Protein AF-A0A1X1KX03-F1 (afdb_monomer_lite)

Radius of gyration: 16.33 Å; chains: 1; bounding box: 38×21×46 Å

pLDDT: mean 89.67, std 7.13, range [64.12, 96.81]

Structure (mmCIF, N/CA/C/O backbone):
data_AF-A0A1X1KX03-F1
#
_entry.id   AF-A0A1X1KX03-F1
#
loop_
_atom_site.group_PDB
_atom_site.id
_atom_site.type_symbol
_atom_site.label_atom_id
_atom_site.label_alt_id
_atom_site.label_comp_id
_atom_site.label_asym_id
_atom_site.label_entity_id
_atom_site.label_seq_id
_atom_site.pdbx_PDB_ins_code
_atom_site.Cartn_x
_atom_site.Cartn_y
_atom_site.Cartn_z
_atom_site.occupancy
_atom_site.B_iso_or_equiv
_atom_site.auth_seq_id
_atom_site.auth_comp_id
_atom_site.auth_asym_id
_atom_site.auth_atom_id
_atom_site.pdbx_PDB_model_num
ATOM 1 N N . MET A 1 1 ? -11.936 -2.972 11.339 1.00 91.88 1 MET A N 1
ATOM 2 C CA . MET A 1 1 ? -10.855 -2.446 10.451 1.00 91.88 1 MET A CA 1
ATOM 3 C C . MET A 1 1 ? -10.207 -3.511 9.578 1.00 91.88 1 MET A C 1
ATOM 5 O O . MET A 1 1 ? -9.895 -3.241 8.422 1.00 91.88 1 MET A O 1
ATOM 9 N N . LYS A 1 2 ? -10.011 -4.718 10.117 1.00 93.94 2 LYS A N 1
ATOM 10 C CA . LYS A 1 2 ? -9.374 -5.868 9.465 1.00 93.94 2 LYS A CA 1
ATOM 11 C C . LYS A 1 2 ? -9.772 -6.079 8.004 1.00 93.94 2 LYS A C 1
ATOM 13 O O . LYS A 1 2 ? -8.913 -6.230 7.145 1.00 93.94 2 LYS A O 1
ATOM 18 N N . LYS A 1 3 ? -11.074 -6.068 7.705 1.00 93.44 3 LYS A N 1
ATOM 19 C CA . LYS A 1 3 ? -11.590 -6.300 6.346 1.00 93.44 3 LYS A CA 1
ATOM 20 C C . LYS A 1 3 ? -11.171 -5.211 5.356 1.00 93.44 3 LYS A C 1
ATOM 22 O O . LYS A 1 3 ? -10.764 -5.533 4.246 1.00 93.44 3 LYS A O 1
ATOM 27 N N . LEU A 1 4 ? -11.217 -3.950 5.783 1.00 92.38 4 LEU A N 1
ATOM 28 C CA . LEU A 1 4 ? -10.831 -2.801 4.969 1.00 92.38 4 LEU A CA 1
ATOM 29 C C . LEU A 1 4 ? -9.334 -2.847 4.626 1.00 92.38 4 LEU A C 1
ATOM 31 O O . LEU A 1 4 ? -8.960 -2.719 3.463 1.00 92.38 4 LEU A O 1
ATOM 35 N N . PHE A 1 5 ? -8.497 -3.131 5.627 1.00 91.94 5 PHE A N 1
ATOM 36 C CA . PHE A 1 5 ? -7.059 -3.339 5.451 1.00 91.94 5 PHE A CA 1
ATOM 37 C C . PHE A 1 5 ? -6.751 -4.530 4.536 1.00 91.94 5 PHE A C 1
ATOM 39 O O . PHE A 1 5 ? -5.926 -4.401 3.638 1.00 91.94 5 PHE A O 1
ATOM 46 N N . ARG A 1 6 ? -7.441 -5.667 4.705 1.00 93.12 6 ARG A N 1
ATOM 47 C CA . ARG A 1 6 ? -7.265 -6.847 3.841 1.00 93.12 6 ARG A CA 1
ATOM 48 C C . ARG A 1 6 ? -7.616 -6.559 2.388 1.00 93.12 6 ARG A C 1
ATOM 50 O O . ARG A 1 6 ? -6.823 -6.894 1.524 1.00 93.12 6 ARG A O 1
ATOM 57 N N . ILE A 1 7 ? -8.766 -5.939 2.114 1.00 92.38 7 ILE A N 1
ATOM 58 C CA . ILE A 1 7 ? -9.184 -5.612 0.739 1.00 92.38 7 ILE A CA 1
ATOM 59 C C . ILE A 1 7 ? -8.171 -4.676 0.086 1.00 92.38 7 ILE A C 1
ATOM 61 O O . ILE A 1 7 ? -7.769 -4.897 -1.052 1.00 92.38 7 ILE A O 1
ATOM 65 N N . HIS A 1 8 ? -7.732 -3.661 0.825 1.00 92.12 8 HIS A N 1
ATOM 66 C CA . HIS A 1 8 ? -6.743 -2.718 0.337 1.00 92.12 8 HIS A CA 1
ATOM 67 C C . HIS A 1 8 ? -5.397 -3.395 0.046 1.00 92.12 8 HIS A C 1
ATOM 69 O O . HIS A 1 8 ? -4.851 -3.236 -1.039 1.00 92.12 8 HIS A O 1
ATOM 75 N N . PHE A 1 9 ? -4.903 -4.221 0.967 1.00 94.00 9 PHE A N 1
ATOM 76 C CA . PHE A 1 9 ? -3.668 -4.974 0.768 1.00 94.00 9 PHE A CA 1
ATOM 77 C C . PHE A 1 9 ? -3.768 -5.977 -0.387 1.00 94.00 9 PHE A C 1
ATOM 79 O O . PHE A 1 9 ? -2.845 -6.083 -1.186 1.00 94.00 9 PHE A O 1
ATOM 86 N N . THR A 1 10 ? -4.898 -6.676 -0.526 1.00 94.69 10 THR A N 1
ATOM 87 C CA . THR A 1 10 ? -5.145 -7.552 -1.676 1.00 94.69 10 THR A CA 1
ATOM 88 C C . THR A 1 10 ? -5.124 -6.763 -2.980 1.00 94.69 10 THR A C 1
ATOM 90 O O . THR A 1 10 ? -4.543 -7.239 -3.947 1.00 94.69 10 THR A O 1
ATOM 93 N N . ALA A 1 11 ? -5.696 -5.557 -3.014 1.00 93.81 11 ALA A N 1
ATOM 94 C CA . ALA A 1 11 ? -5.611 -4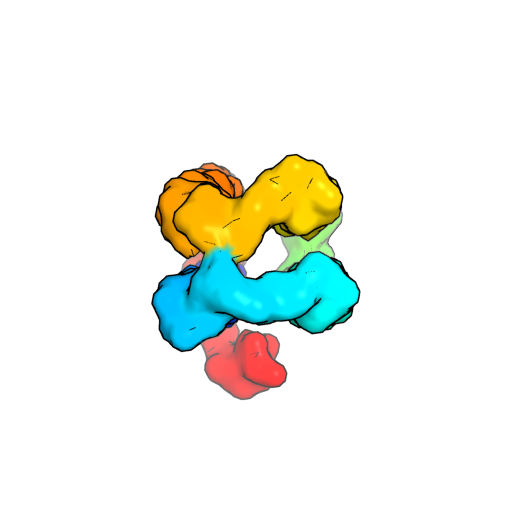.701 -4.191 1.00 93.81 11 ALA A CA 1
ATOM 95 C C . ALA A 1 11 ? -4.156 -4.318 -4.507 1.00 93.81 11 ALA A C 1
ATOM 97 O O . ALA A 1 11 ? -3.746 -4.510 -5.645 1.00 93.81 11 ALA A O 1
ATOM 98 N N . ILE A 1 12 ? -3.358 -3.891 -3.518 1.00 93.06 12 ILE A N 1
ATOM 99 C CA . ILE A 1 12 ? -1.917 -3.622 -3.707 1.00 93.06 12 ILE A CA 1
ATOM 100 C C . ILE A 1 12 ? -1.214 -4.855 -4.288 1.00 93.06 12 ILE A C 1
ATOM 102 O O . ILE A 1 12 ? -0.571 -4.757 -5.325 1.00 93.06 12 ILE A O 1
ATOM 106 N N . ALA A 1 13 ? -1.392 -6.028 -3.676 1.00 93.62 13 ALA A N 1
ATOM 107 C CA . ALA A 1 13 ? -0.743 -7.262 -4.112 1.00 93.62 13 ALA A CA 1
ATOM 108 C C . ALA A 1 13 ? -1.147 -7.682 -5.537 1.00 93.62 13 ALA A C 1
ATOM 110 O O . ALA A 1 13 ? -0.319 -8.178 -6.298 1.00 93.62 13 ALA A O 1
ATOM 111 N N . VAL A 1 14 ? -2.412 -7.475 -5.919 1.00 94.31 14 VAL A N 1
ATOM 112 C CA . VAL A 1 14 ? -2.884 -7.728 -7.287 1.00 94.31 14 VAL A CA 1
ATOM 113 C C . VAL A 1 14 ? -2.243 -6.750 -8.270 1.00 94.31 14 VAL A C 1
ATOM 115 O O . VAL A 1 14 ? -1.815 -7.176 -9.340 1.00 94.31 14 VAL A O 1
ATOM 118 N N . ILE A 1 15 ? -2.145 -5.464 -7.924 1.00 91.25 15 ILE A N 1
ATOM 119 C CA . ILE A 1 15 ? -1.505 -4.462 -8.784 1.00 91.25 15 ILE A CA 1
ATOM 120 C C . ILE A 1 15 ? -0.005 -4.776 -8.935 1.00 91.25 15 ILE A C 1
ATOM 122 O O . ILE A 1 15 ? 0.488 -4.798 -10.062 1.00 91.25 15 ILE A O 1
ATOM 126 N N . ASP A 1 16 ? 0.699 -5.106 -7.849 1.00 91.38 16 ASP A N 1
ATOM 127 C CA . ASP A 1 16 ? 2.110 -5.521 -7.879 1.00 91.38 16 ASP A CA 1
ATOM 128 C C . ASP A 1 16 ? 2.313 -6.750 -8.785 1.00 91.38 16 ASP A C 1
ATOM 130 O O . ASP A 1 16 ? 3.238 -6.795 -9.597 1.00 91.38 16 ASP A O 1
ATOM 134 N N . LEU A 1 17 ? 1.417 -7.741 -8.700 1.00 92.12 17 LEU A N 1
ATOM 135 C CA . LEU A 1 17 ? 1.462 -8.940 -9.540 1.00 92.12 17 LEU A CA 1
ATOM 136 C C . LEU A 1 17 ? 1.212 -8.626 -11.022 1.00 92.12 17 LEU A C 1
ATOM 138 O O . LEU A 1 17 ? 1.883 -9.187 -11.892 1.00 92.12 17 LEU A O 1
ATOM 142 N N . LEU A 1 18 ? 0.262 -7.738 -11.326 1.00 90.38 18 LEU A N 1
ATOM 143 C CA . LEU A 1 18 ? -0.001 -7.282 -12.694 1.00 90.38 18 LEU A CA 1
ATOM 144 C C . LEU A 1 18 ? 1.216 -6.557 -13.272 1.00 90.38 18 LEU A C 1
ATOM 146 O O . LEU A 1 18 ? 1.590 -6.799 -14.421 1.00 90.38 18 LEU A O 1
ATOM 150 N N . LEU A 1 19 ? 1.859 -5.716 -12.466 1.00 87.12 19 LEU A N 1
ATOM 151 C CA . LEU A 1 19 ? 3.061 -4.989 -12.846 1.00 87.12 19 LEU A CA 1
ATOM 152 C C . LEU A 1 19 ? 4.247 -5.942 -13.076 1.00 87.12 19 LEU A C 1
ATOM 154 O O . LEU A 1 19 ? 4.943 -5.842 -14.088 1.00 87.12 19 LEU A O 1
ATOM 158 N N . PHE A 1 20 ? 4.413 -6.944 -12.209 1.00 87.75 20 PHE A N 1
ATOM 159 C CA . PHE A 1 20 ? 5.382 -8.024 -12.399 1.00 87.75 20 PHE A CA 1
ATOM 160 C C . PHE A 1 20 ? 5.147 -8.789 -13.708 1.00 87.75 20 PHE A C 1
ATOM 162 O O . PHE A 1 20 ? 6.082 -8.992 -14.487 1.00 87.75 20 PHE A O 1
ATOM 169 N N . ALA A 1 21 ? 3.902 -9.182 -13.989 1.00 88.31 21 ALA A N 1
ATOM 170 C CA . ALA A 1 21 ? 3.548 -9.879 -15.223 1.00 88.31 21 ALA A CA 1
ATOM 171 C C . ALA A 1 21 ? 3.812 -9.015 -16.469 1.00 88.31 21 ALA A C 1
ATOM 173 O O . ALA A 1 21 ? 4.304 -9.528 -17.479 1.00 88.31 21 ALA A O 1
ATOM 174 N N . PHE A 1 22 ? 3.532 -7.712 -16.387 1.00 84.31 22 PHE A N 1
ATOM 175 C CA . PHE A 1 22 ? 3.779 -6.753 -17.461 1.00 84.31 22 PHE A CA 1
ATOM 176 C C . PHE A 1 22 ? 5.269 -6.664 -17.817 1.00 84.31 22 PHE A C 1
ATOM 178 O O . PHE A 1 22 ? 5.629 -6.875 -18.979 1.00 84.31 22 PHE A O 1
ATOM 185 N N . PHE A 1 23 ? 6.144 -6.442 -16.829 1.00 80.12 23 PHE A N 1
ATOM 186 C CA . PHE A 1 23 ? 7.590 -6.344 -17.070 1.00 80.12 23 PHE A CA 1
ATOM 187 C C . PHE A 1 23 ? 8.214 -7.666 -17.519 1.00 80.12 23 PHE A C 1
ATOM 189 O O . PHE A 1 23 ? 9.136 -7.661 -18.331 1.00 80.12 23 PHE A O 1
ATOM 196 N N . ASN A 1 24 ? 7.693 -8.800 -17.047 1.00 81.81 24 ASN A N 1
ATOM 197 C CA . ASN A 1 24 ? 8.175 -10.117 -17.458 1.00 81.81 24 ASN A CA 1
ATOM 198 C C . ASN A 1 24 ? 7.827 -10.425 -18.930 1.00 81.81 24 ASN A C 1
ATOM 200 O O . ASN A 1 24 ? 8.650 -10.939 -19.681 1.00 81.81 24 ASN A O 1
ATOM 204 N N . LYS A 1 25 ? 6.614 -10.081 -19.382 1.00 81.81 25 LYS A N 1
ATOM 205 C CA . LYS A 1 25 ? 6.164 -10.371 -20.756 1.00 81.81 25 LYS A CA 1
ATOM 206 C C . LYS A 1 25 ? 6.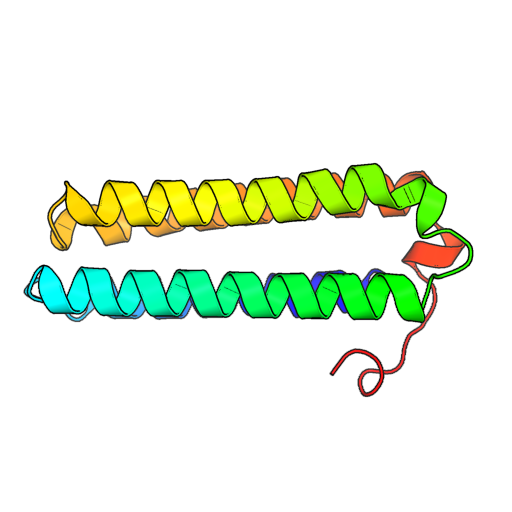660 -9.379 -21.804 1.00 81.81 25 LYS A C 1
ATOM 208 O O . LYS A 1 25 ? 6.612 -9.705 -22.988 1.00 81.81 25 LYS A O 1
ATOM 213 N N . ARG A 1 26 ? 7.101 -8.183 -21.407 1.00 73.00 26 ARG A N 1
ATOM 214 C CA . ARG A 1 26 ? 7.567 -7.139 -22.333 1.00 73.00 26 ARG A CA 1
ATOM 215 C C . ARG A 1 26 ? 8.926 -6.558 -21.916 1.00 73.00 26 ARG A C 1
ATOM 217 O O . ARG A 1 26 ? 9.013 -5.367 -21.602 1.00 73.00 26 ARG A O 1
ATOM 224 N N . PRO A 1 27 ? 10.004 -7.363 -21.953 1.00 66.88 27 PRO A N 1
ATOM 225 C CA . PRO A 1 27 ? 11.340 -6.911 -21.573 1.00 66.88 27 PRO A CA 1
ATOM 226 C C . PRO A 1 27 ? 11.921 -5.852 -22.523 1.00 66.88 27 PRO A C 1
ATOM 228 O O . PRO A 1 27 ? 12.900 -5.217 -22.165 1.00 66.88 27 PRO A O 1
ATOM 231 N N . GLU A 1 28 ? 11.338 -5.616 -23.700 1.00 72.00 28 GLU A N 1
ATOM 232 C CA . GLU A 1 28 ? 11.807 -4.614 -24.678 1.00 72.00 28 GLU A CA 1
ATOM 233 C C . GLU A 1 28 ? 10.925 -3.352 -24.725 1.00 72.00 28 GLU A C 1
ATOM 235 O O . GLU A 1 28 ? 10.941 -2.598 -25.695 1.00 72.00 28 GLU A O 1
ATOM 240 N N . THR A 1 29 ? 10.118 -3.108 -23.686 1.00 77.00 29 THR A N 1
ATOM 241 C CA . THR A 1 29 ? 9.291 -1.891 -23.607 1.00 77.00 29 THR A CA 1
ATOM 242 C C . THR A 1 29 ? 10.180 -0.642 -23.604 1.00 77.00 29 THR A C 1
ATOM 244 O O . THR A 1 29 ? 11.161 -0.590 -22.861 1.00 77.00 29 THR A O 1
ATOM 247 N N . SER A 1 30 ? 9.841 0.375 -24.406 1.00 83.25 30 SER A N 1
ATOM 248 C CA . SER A 1 30 ? 10.601 1.630 -24.427 1.00 83.25 30 SER A CA 1
ATOM 249 C C . SER A 1 30 ? 10.522 2.359 -23.082 1.00 83.25 30 SER A C 1
ATOM 251 O O . SER A 1 30 ? 9.534 2.248 -22.353 1.00 83.25 30 SER A O 1
ATOM 253 N N . LEU A 1 31 ? 11.555 3.143 -22.763 1.00 82.25 31 LEU A N 1
ATOM 254 C CA . LEU A 1 31 ? 11.640 3.904 -21.512 1.00 82.25 31 LEU A CA 1
ATOM 255 C C . LEU A 1 31 ? 10.438 4.840 -21.303 1.00 82.25 31 LEU A C 1
ATOM 257 O O . LEU A 1 31 ? 9.934 4.943 -20.190 1.00 82.25 31 LEU A O 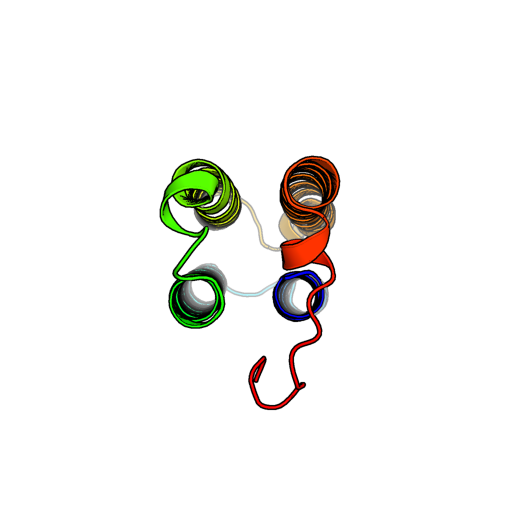1
ATOM 261 N N . GLU A 1 32 ? 9.919 5.452 -22.368 1.00 85.94 32 GLU A N 1
ATOM 262 C CA . GLU A 1 32 ? 8.722 6.301 -22.303 1.00 85.94 32 GLU A CA 1
ATOM 263 C C . GLU A 1 32 ? 7.478 5.525 -21.849 1.00 85.94 32 GLU A C 1
ATOM 265 O O . GLU A 1 32 ? 6.768 5.958 -20.942 1.00 85.94 32 GLU A O 1
ATOM 270 N N . TRP A 1 33 ? 7.235 4.346 -22.431 1.00 84.44 33 TRP A N 1
ATOM 271 C CA . TRP A 1 33 ? 6.112 3.489 -22.047 1.00 84.44 33 TRP A CA 1
ATOM 272 C C . TRP A 1 33 ? 6.274 2.929 -20.633 1.00 84.44 33 TRP A C 1
ATOM 274 O O . TRP A 1 33 ? 5.290 2.835 -19.896 1.00 84.44 33 TRP A O 1
ATOM 284 N N . LEU A 1 34 ? 7.507 2.600 -20.232 1.00 83.81 34 LEU A N 1
ATOM 285 C CA . LEU A 1 34 ? 7.825 2.199 -18.862 1.00 83.81 34 LEU A CA 1
ATOM 286 C C . LEU A 1 34 ? 7.457 3.321 -17.887 1.00 83.81 34 LEU A C 1
ATOM 288 O O . LEU A 1 34 ? 6.632 3.098 -17.003 1.00 83.81 34 LEU A O 1
ATOM 292 N N . LEU A 1 35 ? 7.980 4.534 -18.082 1.00 87.75 35 LEU A N 1
ATOM 293 C CA . LEU A 1 35 ? 7.690 5.688 -17.227 1.00 87.75 35 LEU A CA 1
ATOM 294 C C . LEU A 1 35 ? 6.200 6.028 -17.189 1.00 87.75 35 LEU A C 1
ATOM 296 O O . LEU A 1 35 ? 5.659 6.266 -16.112 1.00 87.75 35 LEU A O 1
ATOM 300 N N . LEU A 1 36 ? 5.506 5.986 -18.328 1.00 89.81 36 LEU A N 1
ATOM 301 C CA . LEU A 1 36 ? 4.063 6.213 -18.361 1.00 89.81 36 LEU A CA 1
ATOM 302 C C . LEU A 1 36 ? 3.316 5.173 -17.512 1.00 89.81 36 LEU A C 1
ATOM 304 O O . LEU A 1 36 ? 2.484 5.533 -16.681 1.00 89.81 36 LEU A O 1
ATOM 308 N N . SER A 1 37 ? 3.640 3.888 -17.678 1.00 86.06 37 SER A N 1
ATOM 309 C CA . SER A 1 37 ? 3.012 2.808 -16.906 1.00 86.06 37 SER A CA 1
ATOM 310 C C . SER A 1 37 ? 3.323 2.898 -15.407 1.00 86.06 37 SER A C 1
ATOM 312 O O . SER A 1 37 ? 2.419 2.747 -14.586 1.00 86.06 37 SER A O 1
ATOM 314 N N . GLY A 1 38 ? 4.565 3.229 -15.040 1.00 87.81 38 GLY A N 1
ATOM 315 C CA . GLY A 1 38 ? 4.977 3.441 -13.654 1.00 87.81 38 GLY A CA 1
ATOM 316 C C . GLY A 1 38 ? 4.286 4.643 -13.012 1.00 87.81 38 GLY A C 1
ATOM 317 O O . GLY A 1 38 ? 3.881 4.576 -11.854 1.00 87.81 38 GLY A O 1
ATOM 318 N N . PHE A 1 39 ? 4.075 5.721 -13.768 1.00 91.50 39 PHE A N 1
ATOM 319 C CA . PHE A 1 39 ? 3.349 6.893 -13.287 1.00 91.50 39 PHE A CA 1
ATOM 320 C C . PHE A 1 39 ? 1.865 6.584 -13.047 1.00 91.50 39 PHE A C 1
ATOM 322 O O . PHE A 1 39 ? 1.319 6.936 -12.001 1.00 91.50 39 PHE A O 1
ATOM 329 N N . ILE A 1 40 ? 1.219 5.864 -13.974 1.00 91.81 40 ILE A N 1
ATOM 330 C CA . ILE A 1 40 ? -0.168 5.395 -13.811 1.00 91.81 40 ILE A CA 1
ATOM 331 C C . ILE A 1 40 ? -0.290 4.483 -12.585 1.00 91.81 40 ILE A C 1
ATOM 333 O O . ILE A 1 40 ? -1.244 4.614 -11.814 1.00 91.81 40 ILE A O 1
ATOM 337 N N . PHE A 1 41 ? 0.676 3.587 -12.379 1.00 89.81 41 PHE A N 1
ATOM 338 C CA . PHE A 1 41 ? 0.743 2.736 -11.193 1.00 89.81 41 PHE A CA 1
ATOM 339 C C . PHE A 1 41 ? 0.802 3.571 -9.906 1.00 89.81 41 PHE A C 1
ATOM 341 O O . PHE A 1 41 ? -0.036 3.385 -9.024 1.00 89.81 41 PHE A O 1
ATOM 348 N N . LEU A 1 42 ? 1.707 4.552 -9.835 1.00 91.94 42 LEU A N 1
ATOM 349 C CA . LEU A 1 42 ? 1.875 5.430 -8.672 1.00 91.94 42 LEU A CA 1
ATOM 350 C C . LEU A 1 42 ? 0.585 6.214 -8.365 1.00 91.94 42 LEU A C 1
ATOM 352 O O . LEU A 1 42 ? 0.136 6.262 -7.218 1.00 91.94 42 LEU A O 1
ATOM 356 N N . LEU A 1 43 ? -0.075 6.761 -9.392 1.00 94.44 43 LEU A N 1
ATOM 357 C CA . LEU A 1 43 ? -1.373 7.426 -9.239 1.00 94.44 43 LEU A CA 1
ATOM 358 C C . LEU A 1 43 ? -2.459 6.472 -8.732 1.00 94.44 43 LEU A C 1
ATOM 360 O O . LEU A 1 43 ? -3.234 6.830 -7.844 1.00 94.44 43 LEU A O 1
ATOM 364 N N . THR A 1 44 ? -2.508 5.256 -9.275 1.00 93.44 44 THR A N 1
ATOM 365 C CA . THR A 1 44 ? -3.491 4.240 -8.882 1.00 93.44 44 THR A CA 1
ATOM 366 C C . THR A 1 44 ? -3.315 3.852 -7.415 1.00 93.44 44 THR A C 1
ATOM 368 O O . THR A 1 44 ? -4.299 3.834 -6.674 1.00 93.44 44 THR A O 1
ATOM 371 N N . GLN A 1 45 ? -2.077 3.625 -6.966 1.00 92.00 45 GLN A N 1
ATOM 372 C CA . GLN A 1 45 ? -1.769 3.345 -5.560 1.00 92.00 45 GLN A CA 1
ATOM 373 C C . GLN A 1 45 ? -2.114 4.533 -4.653 1.00 92.00 45 GLN A C 1
ATOM 375 O O . GLN A 1 45 ? -2.759 4.362 -3.616 1.00 92.00 45 GLN A O 1
ATOM 380 N N . GLY A 1 46 ? -1.789 5.762 -5.070 1.00 94.06 46 GLY A N 1
ATOM 381 C CA . GLY A 1 46 ? -2.157 6.979 -4.341 1.00 94.06 46 GLY A CA 1
ATOM 382 C C . GLY A 1 46 ? -3.672 7.125 -4.147 1.00 94.06 46 GLY A C 1
ATOM 383 O O . GLY A 1 46 ? -4.139 7.403 -3.038 1.00 94.06 46 GLY A O 1
ATOM 384 N N . LEU A 1 47 ? -4.461 6.871 -5.196 1.00 94.62 47 LEU A N 1
ATOM 385 C CA . LEU A 1 47 ? -5.927 6.884 -5.135 1.00 94.62 47 LEU A CA 1
ATOM 386 C C . LEU A 1 47 ? -6.478 5.768 -4.241 1.00 94.62 47 LEU A C 1
ATOM 388 O O . LEU A 1 47 ? -7.403 5.998 -3.455 1.00 94.62 47 LEU A O 1
ATOM 392 N N . LEU A 1 48 ? -5.901 4.568 -4.330 1.00 93.44 48 LEU A N 1
ATOM 393 C CA . LEU A 1 48 ? -6.257 3.434 -3.483 1.00 93.44 48 LEU A CA 1
ATOM 394 C C . LEU A 1 48 ? -6.053 3.792 -2.000 1.00 93.44 48 LEU A C 1
ATOM 396 O O . LEU A 1 48 ? -6.937 3.539 -1.173 1.00 93.44 48 LEU A O 1
ATOM 400 N N . LEU A 1 49 ? -4.906 4.393 -1.656 1.00 93.06 49 LEU A N 1
ATOM 401 C CA . LEU A 1 49 ? -4.552 4.797 -0.289 1.00 93.06 49 LEU A CA 1
ATOM 402 C C . LEU A 1 49 ? -5.464 5.913 0.217 1.00 93.06 49 LEU A C 1
ATOM 404 O O . LEU A 1 49 ? -5.960 5.852 1.345 1.00 93.06 49 LEU A O 1
ATOM 408 N N . PHE A 1 50 ? -5.752 6.905 -0.626 1.00 93.12 50 PHE A N 1
ATOM 409 C CA . PHE A 1 50 ? -6.696 7.968 -0.297 1.00 93.12 50 PHE A CA 1
ATOM 410 C C . PHE A 1 50 ? -8.078 7.401 0.051 1.00 93.12 50 PHE A C 1
ATOM 412 O O . PHE A 1 50 ? -8.654 7.741 1.089 1.00 93.12 50 PHE A O 1
ATOM 419 N N . ARG A 1 51 ? -8.584 6.467 -0.763 1.00 92.81 51 ARG A N 1
ATOM 420 C CA . ARG A 1 51 ? -9.864 5.789 -0.517 1.00 92.81 51 ARG A CA 1
ATOM 421 C C . ARG A 1 51 ? -9.871 5.029 0.809 1.00 92.81 51 ARG A C 1
ATOM 423 O O . ARG A 1 51 ? -10.868 5.096 1.529 1.00 92.81 51 ARG A O 1
ATOM 430 N N . LEU A 1 52 ? -8.783 4.335 1.153 1.00 92.12 52 LEU A N 1
ATOM 431 C CA . LEU A 1 52 ? -8.638 3.667 2.450 1.00 92.12 52 LEU A CA 1
ATOM 432 C C . LEU A 1 52 ? -8.746 4.671 3.605 1.00 92.12 52 LEU A C 1
ATOM 434 O O . LEU A 1 52 ? -9.513 4.450 4.542 1.00 92.12 52 LEU A O 1
ATOM 438 N N . VAL A 1 53 ? -8.015 5.786 3.527 1.00 92.31 53 VAL A N 1
ATOM 439 C CA . VAL A 1 53 ? -8.001 6.820 4.573 1.00 92.31 53 VAL A CA 1
ATOM 440 C C . VAL A 1 53 ? -9.387 7.428 4.777 1.00 92.31 53 VAL A C 1
ATOM 442 O O . VAL A 1 53 ? -9.830 7.562 5.917 1.00 92.31 53 VAL A O 1
ATOM 445 N N . VAL A 1 54 ? -10.096 7.759 3.697 1.00 93.12 54 VAL A N 1
ATOM 446 C CA . VAL A 1 54 ? -11.460 8.307 3.773 1.00 93.12 54 VAL A CA 1
ATOM 447 C C . VAL A 1 54 ? -12.405 7.331 4.478 1.00 93.12 54 VAL A C 1
ATOM 449 O O . VAL A 1 54 ? -13.163 7.732 5.361 1.00 93.12 54 VAL A O 1
ATOM 452 N N . ARG A 1 55 ? -12.320 6.037 4.157 1.00 91.75 55 ARG A N 1
ATOM 453 C CA . ARG A 1 55 ? -13.160 5.005 4.784 1.00 91.75 55 ARG A CA 1
ATOM 454 C C . ARG A 1 55 ? -12.823 4.781 6.246 1.00 91.75 55 ARG A C 1
ATOM 456 O O . ARG A 1 55 ? -13.735 4.689 7.061 1.00 91.75 55 ARG A O 1
ATOM 463 N N . LEU A 1 56 ? -11.537 4.751 6.591 1.00 92.44 56 LEU A N 1
ATOM 464 C CA . LEU A 1 56 ? -11.104 4.664 7.984 1.00 92.44 56 LEU A CA 1
ATOM 465 C C . LEU A 1 56 ? -11.630 5.850 8.796 1.00 92.44 56 LEU A C 1
ATOM 467 O O . LEU A 1 56 ? -12.176 5.643 9.877 1.00 92.44 56 LEU A O 1
ATOM 471 N N . LYS A 1 57 ? -11.530 7.073 8.260 1.00 93.19 57 LYS A N 1
ATOM 472 C CA . LYS A 1 57 ? -12.071 8.278 8.903 1.00 93.19 57 LYS A CA 1
ATOM 473 C C . LYS A 1 57 ? -13.575 8.190 9.118 1.00 93.19 57 LYS A C 1
ATOM 475 O O . LYS A 1 57 ? -14.044 8.533 10.193 1.00 93.19 57 LYS A O 1
ATOM 480 N N . HIS A 1 58 ? -14.319 7.728 8.117 1.00 92.06 58 HIS A N 1
ATOM 481 C CA . HIS A 1 58 ? -15.773 7.651 8.205 1.00 92.06 58 HIS A CA 1
ATOM 482 C C . HIS A 1 58 ? -16.242 6.540 9.159 1.00 92.06 58 HIS A C 1
ATOM 484 O O . HIS A 1 58 ? -17.116 6.769 9.992 1.00 92.06 58 HIS A O 1
ATOM 490 N N . GLN A 1 59 ? -15.703 5.327 9.040 1.00 89.81 59 GLN A N 1
ATOM 491 C CA . GLN A 1 59 ? -16.197 4.151 9.775 1.00 89.81 59 GLN A CA 1
ATOM 492 C C . GLN A 1 59 ? -15.694 4.082 11.219 1.00 89.81 59 GLN A C 1
ATOM 494 O O . GLN A 1 59 ? -16.309 3.423 12.060 1.00 89.81 59 GLN A O 1
ATOM 499 N N . PHE A 1 60 ? -14.571 4.745 11.496 1.00 93.12 60 PHE A N 1
ATOM 500 C CA . PHE A 1 60 ? -13.885 4.712 12.784 1.00 93.12 60 PHE A CA 1
ATOM 501 C C . PHE A 1 60 ? -13.590 6.116 13.310 1.00 93.12 60 PHE A C 1
ATOM 503 O O . PHE A 1 60 ? -12.566 6.319 13.955 1.00 93.12 60 PHE A O 1
ATOM 510 N N . ALA A 1 61 ? -14.480 7.080 13.044 1.00 93.81 61 ALA A N 1
ATOM 511 C CA . ALA A 1 61 ? -14.314 8.487 13.419 1.00 93.81 61 ALA A CA 1
ATOM 512 C C . ALA A 1 61 ? -13.948 8.690 14.899 1.00 93.81 61 ALA A C 1
ATOM 514 O O . ALA A 1 61 ? -13.140 9.558 15.215 1.00 93.81 61 ALA A O 1
ATOM 515 N N . GLU A 1 62 ? -14.490 7.847 15.780 1.00 93.94 62 GLU A N 1
ATOM 516 C CA . GLU A 1 62 ? -14.244 7.865 17.223 1.00 93.94 62 GLU A CA 1
ATOM 517 C C . GLU A 1 62 ? -12.766 7.652 17.583 1.00 93.94 62 GLU A C 1
ATOM 519 O O . GLU A 1 62 ? -12.182 8.440 18.324 1.00 93.94 62 GLU A O 1
ATOM 524 N N . ILE A 1 63 ? -12.129 6.624 17.015 1.00 94.19 63 ILE A N 1
ATOM 525 C CA . ILE A 1 63 ? -10.734 6.288 17.337 1.00 94.19 63 ILE A CA 1
ATOM 526 C C . ILE A 1 63 ? -9.733 6.801 16.308 1.00 94.19 63 ILE A C 1
ATOM 528 O O . ILE A 1 63 ? -8.525 6.782 16.555 1.00 94.19 63 ILE A O 1
ATOM 532 N N . TYR A 1 64 ? -10.211 7.294 15.161 1.00 92.69 64 TYR A N 1
ATOM 533 C CA . TYR A 1 64 ? -9.362 7.775 14.079 1.00 92.69 64 TYR A CA 1
ATOM 534 C C . TYR A 1 64 ? -8.320 8.803 14.551 1.00 92.69 64 TYR A C 1
ATOM 536 O O . TYR A 1 64 ? -7.161 8.641 14.173 1.00 92.69 64 TYR A O 1
ATOM 544 N N . PRO A 1 65 ? -8.635 9.810 15.396 1.00 94.56 65 PRO A N 1
ATOM 545 C CA . PRO A 1 65 ? -7.632 10.754 15.894 1.00 94.56 65 PRO A CA 1
ATOM 546 C C . PRO A 1 65 ? -6.447 10.082 16.602 1.00 94.56 65 PRO A C 1
ATOM 548 O O . PRO A 1 65 ? -5.311 10.526 16.439 1.00 94.56 65 PRO A O 1
ATOM 551 N N . GLN A 1 66 ? -6.699 8.986 17.324 1.00 94.00 66 GLN A N 1
ATOM 552 C CA . GLN A 1 66 ? -5.690 8.243 18.083 1.00 94.00 66 GLN A CA 1
ATOM 553 C C . GLN A 1 66 ? -4.798 7.412 17.150 1.00 94.00 66 GLN A C 1
ATOM 555 O O . GLN A 1 66 ? -3.572 7.429 17.263 1.00 94.00 66 GLN A O 1
ATOM 560 N N . ILE A 1 67 ? -5.400 6.752 16.153 1.00 94.31 67 ILE A N 1
ATOM 561 C CA . ILE A 1 67 ? -4.668 5.916 15.188 1.00 94.31 67 ILE A CA 1
ATOM 562 C C . ILE A 1 67 ? -4.093 6.699 14.001 1.00 94.31 67 ILE A C 1
ATOM 564 O O . ILE A 1 67 ? -3.268 6.165 13.257 1.00 94.31 67 ILE A O 1
ATOM 568 N N . ASN A 1 68 ? -4.480 7.967 13.812 1.00 93.81 68 ASN A N 1
ATOM 569 C CA . ASN A 1 68 ? -4.145 8.773 12.633 1.00 93.81 68 ASN A CA 1
ATOM 570 C C . ASN A 1 68 ? -2.641 8.790 12.359 1.00 93.81 68 ASN A C 1
ATOM 572 O O . ASN A 1 68 ? -2.223 8.615 11.221 1.00 93.81 68 ASN A O 1
ATOM 576 N N . LYS A 1 69 ? -1.805 8.939 13.393 1.00 94.06 69 LYS A N 1
ATOM 577 C CA . LYS A 1 69 ? -0.344 8.942 13.228 1.00 94.06 69 LYS A CA 1
ATOM 578 C C . LYS A 1 69 ? 0.161 7.631 12.613 1.00 94.06 69 LYS A C 1
ATOM 580 O O . LYS A 1 69 ? 0.974 7.673 11.697 1.00 94.06 69 LYS A O 1
ATOM 585 N N . LYS A 1 70 ? -0.343 6.480 13.064 1.00 94.50 70 LYS A N 1
ATOM 586 C CA . LYS A 1 70 ? 0.043 5.158 12.544 1.00 94.50 70 LYS A CA 1
ATOM 587 C C . LYS A 1 70 ? -0.473 4.918 11.131 1.00 94.50 70 LYS A C 1
ATOM 589 O O . LYS A 1 70 ? 0.303 4.491 10.283 1.00 94.50 70 LYS A O 1
ATOM 594 N N . ILE A 1 71 ? -1.723 5.291 10.850 1.00 93.62 71 ILE A N 1
ATOM 595 C CA . ILE A 1 71 ? -2.270 5.267 9.485 1.00 93.62 71 ILE A CA 1
ATOM 596 C C . ILE A 1 71 ? -1.447 6.169 8.554 1.00 93.62 71 ILE A C 1
ATOM 598 O O . ILE A 1 71 ? -1.189 5.797 7.411 1.00 93.62 71 ILE A O 1
ATOM 602 N N . ARG A 1 72 ? -0.972 7.320 9.055 1.00 93.19 72 ARG A N 1
ATOM 603 C CA . ARG A 1 72 ? -0.094 8.221 8.305 1.00 93.19 72 ARG A CA 1
ATOM 604 C C . ARG A 1 72 ? 1.243 7.599 7.948 1.00 93.19 72 ARG A C 1
ATOM 606 O O . ARG A 1 72 ? 1.658 7.685 6.798 1.00 93.19 72 ARG A O 1
ATOM 613 N N . PHE A 1 73 ? 1.891 6.948 8.907 1.00 94.56 73 PHE A N 1
ATOM 614 C CA . PHE A 1 73 ? 3.129 6.219 8.641 1.00 94.56 73 PHE A CA 1
ATOM 615 C C . PHE A 1 73 ? 2.931 5.089 7.634 1.00 94.56 73 PHE A C 1
ATOM 617 O O . PHE A 1 73 ? 3.762 4.936 6.746 1.00 94.56 73 PHE A O 1
ATOM 624 N N . TYR A 1 74 ? 1.826 4.348 7.735 1.00 94.69 74 TYR A N 1
ATOM 625 C CA . TYR A 1 74 ? 1.504 3.284 6.790 1.00 94.69 74 TYR A CA 1
ATOM 626 C C . TYR A 1 74 ? 1.419 3.802 5.347 1.00 94.69 74 TYR A C 1
ATOM 628 O O . TYR A 1 74 ? 2.163 3.323 4.492 1.00 94.69 74 TYR A O 1
ATOM 636 N N . TYR A 1 75 ? 0.584 4.814 5.073 1.00 91.81 75 TYR A N 1
ATOM 637 C CA . TYR A 1 75 ? 0.438 5.299 3.695 1.00 91.81 75 TYR A CA 1
ATOM 638 C C . TYR A 1 75 ? 1.692 6.012 3.189 1.00 91.81 75 TYR A C 1
ATOM 640 O O . TYR A 1 75 ? 2.027 5.875 2.017 1.00 91.81 75 TYR A O 1
ATOM 648 N N . LEU A 1 76 ? 2.386 6.773 4.048 1.00 94.06 76 LEU A N 1
ATOM 649 C CA . LEU A 1 76 ? 3.627 7.440 3.652 1.00 94.06 76 LEU A CA 1
ATOM 650 C C . LEU A 1 76 ? 4.690 6.407 3.303 1.00 94.06 76 LEU A C 1
ATOM 652 O O . LEU A 1 76 ? 5.414 6.607 2.337 1.00 94.06 76 LEU A O 1
ATOM 656 N N . GLY A 1 77 ? 4.759 5.309 4.056 1.00 95.62 77 GLY A N 1
ATOM 657 C CA . GLY A 1 77 ? 5.666 4.203 3.782 1.00 95.62 77 GLY A CA 1
ATOM 658 C C . GLY A 1 77 ? 5.393 3.565 2.423 1.00 95.62 77 GLY A C 1
ATOM 659 O O . GLY A 1 77 ? 6.314 3.484 1.617 1.00 95.62 77 GLY A O 1
ATOM 660 N N . VAL A 1 78 ? 4.141 3.179 2.145 1.00 94.81 78 VAL A N 1
ATOM 661 C CA . VAL A 1 78 ? 3.754 2.579 0.851 1.00 94.81 78 VAL A CA 1
ATOM 662 C C . VAL A 1 78 ? 4.072 3.538 -0.297 1.00 94.81 78 VAL A C 1
ATOM 664 O O . VAL A 1 78 ? 4.820 3.187 -1.201 1.00 94.81 78 VAL A O 1
ATOM 667 N N . LEU A 1 79 ? 3.626 4.795 -0.201 1.00 94.38 79 LEU A N 1
ATOM 668 C CA . LEU A 1 79 ? 3.858 5.791 -1.247 1.00 94.38 79 LEU A CA 1
ATOM 669 C C . LEU A 1 79 ? 5.351 6.084 -1.466 1.00 94.38 79 LEU A C 1
ATOM 671 O O . LEU A 1 79 ? 5.772 6.348 -2.587 1.00 94.38 79 LEU A O 1
ATOM 675 N N . SER A 1 80 ? 6.156 6.041 -0.403 1.00 95.31 80 SER A N 1
ATOM 676 C CA . SER A 1 80 ? 7.605 6.251 -0.493 1.00 95.31 80 SER A CA 1
ATOM 677 C C . SER A 1 80 ? 8.308 5.081 -1.180 1.00 95.31 80 SER A C 1
ATOM 679 O O . SER A 1 80 ? 9.236 5.310 -1.952 1.00 95.31 80 SER A O 1
ATOM 681 N N . ILE A 1 81 ? 7.863 3.843 -0.937 1.00 95.06 81 ILE A N 1
ATOM 682 C CA . ILE A 1 81 ? 8.355 2.652 -1.643 1.00 95.06 81 ILE A CA 1
ATOM 683 C C . ILE A 1 81 ? 7.980 2.731 -3.125 1.00 95.06 81 ILE A C 1
ATOM 685 O O . ILE A 1 81 ? 8.857 2.563 -3.971 1.00 95.06 81 ILE A O 1
ATOM 689 N N . ASP A 1 82 ? 6.724 3.053 -3.439 1.00 93.25 82 ASP A N 1
ATOM 690 C CA . ASP A 1 82 ? 6.248 3.210 -4.819 1.00 93.25 82 ASP A CA 1
ATOM 691 C C . ASP A 1 82 ? 6.997 4.324 -5.559 1.00 93.25 82 ASP A C 1
ATOM 693 O O . ASP A 1 82 ? 7.412 4.158 -6.707 1.00 93.25 82 ASP A O 1
ATOM 697 N N . PHE A 1 83 ? 7.218 5.461 -4.895 1.00 93.88 83 PHE A N 1
ATOM 698 C CA . PHE A 1 83 ? 7.976 6.571 -5.462 1.00 93.88 83 PHE A CA 1
ATOM 699 C C . PHE A 1 83 ? 9.439 6.194 -5.699 1.00 93.88 83 PHE A C 1
ATOM 701 O O . PHE A 1 83 ? 9.974 6.467 -6.771 1.00 93.88 83 PHE A O 1
ATOM 708 N N . LEU A 1 84 ? 10.084 5.525 -4.739 1.00 93.56 84 LEU A N 1
ATOM 709 C CA . LEU A 1 84 ? 11.448 5.032 -4.912 1.00 93.56 84 LEU A CA 1
ATOM 710 C C . LEU A 1 84 ? 11.527 4.038 -6.076 1.00 93.56 84 LEU A C 1
ATOM 712 O O . LEU A 1 84 ? 12.434 4.135 -6.900 1.00 93.56 84 LEU A O 1
ATOM 716 N N . PHE A 1 85 ? 10.562 3.122 -6.178 1.00 89.88 85 PHE A N 1
ATOM 717 C CA . PHE A 1 85 ? 10.459 2.189 -7.295 1.00 89.88 85 PHE A CA 1
ATOM 718 C C . PHE A 1 85 ? 10.331 2.921 -8.638 1.00 89.88 85 PHE A C 1
ATOM 720 O O . PHE A 1 85 ? 11.046 2.599 -9.585 1.00 89.88 85 PHE A O 1
ATOM 727 N N . PHE A 1 86 ? 9.488 3.951 -8.709 1.00 90.50 86 PHE A N 1
ATOM 728 C CA . PHE A 1 86 ? 9.329 4.779 -9.902 1.00 90.50 86 PHE A CA 1
ATOM 729 C C . PHE A 1 86 ? 10.608 5.538 -10.279 1.00 90.50 86 PHE A C 1
ATOM 731 O O . PHE A 1 86 ? 10.971 5.590 -11.450 1.00 90.50 86 PHE A O 1
ATOM 738 N N . VAL A 1 87 ? 11.332 6.087 -9.301 1.00 90.62 87 VAL A N 1
ATOM 739 C CA . VAL A 1 87 ? 12.626 6.741 -9.547 1.00 90.62 87 VAL A CA 1
ATOM 740 C C . VAL A 1 87 ? 13.629 5.733 -10.103 1.00 90.62 87 VAL A C 1
ATOM 742 O O . VAL A 1 87 ? 14.282 6.017 -11.103 1.00 90.62 87 VAL A O 1
ATOM 745 N N . LEU A 1 88 ? 13.715 4.532 -9.524 1.00 88.50 88 LEU A N 1
ATOM 746 C CA . LEU A 1 88 ? 14.559 3.456 -10.053 1.00 88.50 88 LEU A CA 1
ATOM 747 C C . LEU A 1 88 ? 14.152 3.059 -11.481 1.00 88.50 88 LEU A C 1
ATOM 749 O O . LEU A 1 88 ? 15.029 2.720 -12.279 1.00 88.50 88 LEU A O 1
ATOM 753 N N . LEU A 1 89 ? 12.859 3.167 -11.821 1.00 83.06 89 LEU A N 1
ATOM 754 C CA . LEU A 1 89 ? 12.335 2.943 -13.172 1.00 83.06 89 LEU A CA 1
ATOM 755 C C . LEU A 1 89 ? 13.017 3.819 -14.229 1.00 83.06 89 LEU A C 1
ATOM 757 O O . LEU A 1 89 ? 13.230 3.372 -15.352 1.00 83.06 89 LEU A O 1
ATOM 761 N N . ALA A 1 90 ? 13.397 5.043 -13.865 1.00 84.38 90 ALA A N 1
ATOM 762 C CA . ALA A 1 90 ? 14.032 5.987 -14.777 1.00 84.38 90 ALA A CA 1
ATOM 763 C C . ALA A 1 90 ? 15.510 5.673 -15.072 1.00 84.38 90 ALA A C 1
ATOM 765 O O . ALA A 1 90 ? 16.037 6.147 -16.076 1.00 84.38 90 ALA A O 1
ATOM 766 N N . PHE A 1 91 ? 16.185 4.893 -14.218 1.00 82.69 91 PHE A N 1
ATOM 767 C CA . PHE A 1 91 ? 17.640 4.684 -14.298 1.00 82.69 91 PHE A CA 1
ATOM 768 C C . PHE A 1 91 ? 18.059 3.264 -14.695 1.00 82.69 91 PHE A C 1
ATOM 770 O O . PHE A 1 91 ? 19.208 3.049 -15.080 1.00 82.69 91 PHE A O 1
ATOM 777 N N . ILE A 1 92 ? 17.170 2.280 -14.571 1.00 73.75 92 ILE A N 1
ATOM 778 C CA . ILE A 1 92 ? 17.488 0.858 -14.75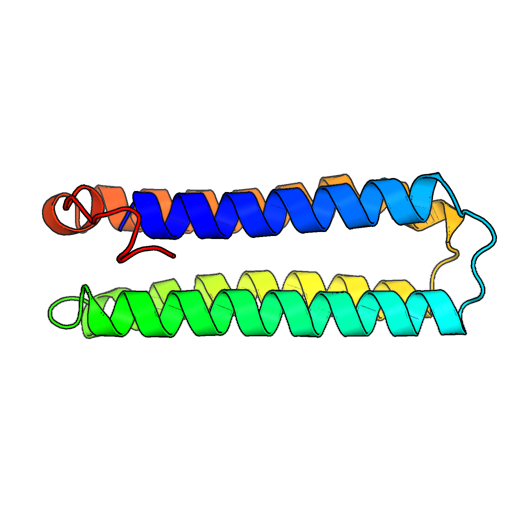6 1.00 73.75 92 ILE A CA 1
ATOM 779 C C . ILE A 1 92 ? 16.817 0.336 -16.043 1.00 73.75 92 ILE A C 1
ATOM 781 O O . ILE A 1 92 ? 15.833 0.898 -16.512 1.00 73.75 92 ILE A O 1
ATOM 785 N N . SER A 1 93 ? 17.356 -0.725 -16.659 1.00 68.44 93 SER A N 1
ATOM 786 C CA . SER A 1 93 ? 16.717 -1.368 -17.818 1.00 68.44 93 SER A CA 1
ATOM 787 C C . SER A 1 93 ? 15.520 -2.234 -17.408 1.00 68.44 93 SER A C 1
ATOM 789 O O . SER A 1 93 ? 15.558 -2.905 -16.375 1.00 68.44 93 SER A O 1
ATOM 791 N N . SER A 1 94 ? 14.491 -2.280 -18.265 1.00 65.56 94 SER A N 1
ATOM 792 C CA . SER A 1 94 ? 13.302 -3.163 -18.202 1.00 65.56 94 SER A CA 1
ATOM 793 C C . SER A 1 94 ? 13.593 -4.571 -17.644 1.00 65.56 94 SER A C 1
ATOM 795 O O . SER A 1 94 ? 12.868 -5.081 -16.790 1.00 65.56 94 SER A O 1
ATOM 797 N N . GLN A 1 95 ? 14.695 -5.182 -18.088 1.00 64.12 95 GLN A N 1
ATOM 798 C CA . GLN A 1 95 ? 15.110 -6.542 -17.734 1.00 64.12 95 GLN A CA 1
ATOM 799 C C . GLN A 1 95 ? 15.507 -6.728 -16.263 1.00 64.12 95 GLN A C 1
ATOM 801 O O . GLN A 1 95 ? 15.407 -7.836 -15.756 1.00 64.12 95 GLN A O 1
ATOM 806 N N . ARG A 1 96 ? 15.944 -5.688 -15.547 1.00 72.19 96 ARG A N 1
ATOM 807 C CA . ARG A 1 96 ? 16.314 -5.796 -14.120 1.00 72.19 96 ARG A CA 1
ATOM 808 C C . ARG A 1 96 ? 15.154 -5.458 -13.174 1.00 72.19 96 ARG A C 1
ATOM 810 O O . ARG A 1 96 ? 15.313 -5.546 -11.958 1.00 72.19 96 ARG A O 1
ATOM 817 N N . PHE A 1 97 ? 13.979 -5.093 -13.696 1.00 72.38 97 PHE A N 1
ATOM 818 C CA . PHE A 1 97 ? 12.843 -4.689 -12.856 1.00 72.38 97 PHE A CA 1
ATOM 819 C C . PHE A 1 97 ? 12.005 -5.839 -12.330 1.00 72.38 97 PHE A C 1
ATOM 821 O O . PHE A 1 97 ? 11.524 -5.748 -11.202 1.00 72.38 97 PHE A O 1
ATOM 828 N N . TYR A 1 98 ? 11.848 -6.932 -13.082 1.00 75.19 98 TYR A N 1
ATOM 829 C CA . TYR A 1 98 ? 11.060 -8.063 -12.583 1.00 75.19 98 TYR A CA 1
ATOM 830 C C . TYR A 1 98 ? 11.655 -8.630 -11.279 1.00 75.19 98 TYR A C 1
ATOM 832 O O . TYR A 1 98 ? 10.907 -9.100 -10.428 1.00 75.19 98 TYR A O 1
ATOM 840 N N . SER A 1 99 ? 12.977 -8.520 -11.075 1.00 81.25 99 SER A N 1
ATOM 841 C CA . SER A 1 99 ? 13.652 -8.911 -9.829 1.00 81.25 99 SER A CA 1
ATOM 842 C C . SER A 1 99 ? 13.414 -7.960 -8.653 1.00 81.25 99 SER A C 1
ATOM 844 O O . SER A 1 99 ? 13.587 -8.372 -7.510 1.00 81.25 99 SER A O 1
ATOM 846 N N . LEU A 1 100 ? 13.009 -6.710 -8.901 1.00 85.94 100 LEU A N 1
ATOM 847 C CA . LEU A 1 100 ? 12.693 -5.747 -7.842 1.00 85.94 100 LEU A CA 1
ATOM 848 C C . LEU A 1 100 ? 11.267 -5.923 -7.311 1.00 85.94 100 LEU A C 1
ATOM 850 O O . LEU A 1 100 ? 11.020 -5.630 -6.145 1.00 85.94 100 LEU A O 1
ATOM 854 N N . MET A 1 101 ? 10.338 -6.443 -8.119 1.00 87.31 101 MET A N 1
ATOM 855 C CA . MET A 1 101 ? 8.932 -6.584 -7.716 1.00 87.31 101 MET A CA 1
ATOM 856 C C . MET A 1 101 ? 8.730 -7.416 -6.441 1.00 87.31 101 MET A C 1
ATOM 858 O O . MET A 1 101 ? 8.030 -6.934 -5.553 1.00 87.31 101 MET A O 1
ATOM 862 N N . PRO A 1 102 ? 9.385 -8.584 -6.252 1.00 89.44 102 PRO A N 1
ATOM 863 C CA . PRO A 1 102 ? 9.282 -9.319 -4.992 1.00 89.44 102 PRO A CA 1
ATOM 864 C C . PRO A 1 102 ? 9.731 -8.503 -3.773 1.00 89.44 102 PRO A C 1
ATOM 866 O O . PRO A 1 102 ? 9.145 -8.633 -2.701 1.00 89.44 102 PRO A O 1
ATOM 869 N N . ILE A 1 103 ? 10.744 -7.642 -3.934 1.00 91.69 103 ILE A N 1
ATOM 870 C CA . ILE A 1 103 ? 11.247 -6.772 -2.864 1.00 91.69 103 ILE A CA 1
ATOM 871 C C . ILE A 1 103 ? 10.201 -5.705 -2.530 1.00 91.69 103 ILE A C 1
ATOM 873 O O . ILE A 1 103 ? 9.878 -5.514 -1.361 1.00 91.69 103 ILE A O 1
ATOM 877 N N . ILE A 1 104 ? 9.623 -5.056 -3.545 1.00 91.94 104 ILE A N 1
ATOM 878 C CA . ILE A 1 104 ? 8.559 -4.057 -3.368 1.00 91.94 104 ILE A CA 1
ATOM 879 C C . ILE A 1 104 ? 7.351 -4.668 -2.649 1.00 91.94 104 ILE A C 1
ATOM 881 O O . ILE A 1 104 ? 6.929 -4.161 -1.607 1.00 91.94 104 ILE A O 1
ATOM 885 N N . THR A 1 105 ? 6.864 -5.819 -3.116 1.00 93.38 105 THR A N 1
ATOM 886 C CA . THR A 1 105 ? 5.738 -6.522 -2.486 1.00 93.38 105 THR A CA 1
ATOM 887 C C . THR A 1 105 ? 6.057 -6.966 -1.056 1.00 93.38 105 THR A C 1
ATOM 889 O O . THR A 1 105 ? 5.189 -6.897 -0.179 1.00 93.38 105 THR A O 1
ATOM 892 N N . ALA A 1 106 ? 7.297 -7.378 -0.766 1.00 94.50 106 ALA A N 1
ATOM 893 C CA . ALA A 1 106 ? 7.728 -7.695 0.596 1.00 94.50 106 ALA A CA 1
ATOM 894 C C . ALA A 1 106 ? 7.727 -6.456 1.508 1.00 94.50 106 ALA A C 1
ATOM 896 O O . ALA A 1 106 ? 7.266 -6.534 2.652 1.00 94.50 106 ALA A O 1
ATOM 897 N N . CYS A 1 107 ? 8.163 -5.297 1.008 1.00 95.69 107 CYS A N 1
ATOM 898 C CA . CYS A 1 107 ? 8.105 -4.035 1.745 1.00 95.69 107 CYS A CA 1
ATOM 899 C C . CYS A 1 107 ? 6.652 -3.611 2.025 1.00 95.69 107 CYS A C 1
ATOM 901 O O . CYS A 1 107 ? 6.319 -3.283 3.167 1.00 95.69 107 CYS A O 1
ATOM 903 N N . HIS A 1 108 ? 5.760 -3.702 1.031 1.00 95.06 108 HIS A N 1
ATOM 904 C CA . HIS A 1 108 ? 4.323 -3.450 1.205 1.00 95.06 108 HIS A CA 1
ATOM 905 C C . HIS A 1 108 ? 3.699 -4.377 2.248 1.00 95.06 108 HIS A C 1
ATOM 907 O O . HIS A 1 108 ? 2.978 -3.924 3.141 1.00 95.06 108 HIS A O 1
ATOM 913 N N . SER A 1 109 ? 4.024 -5.6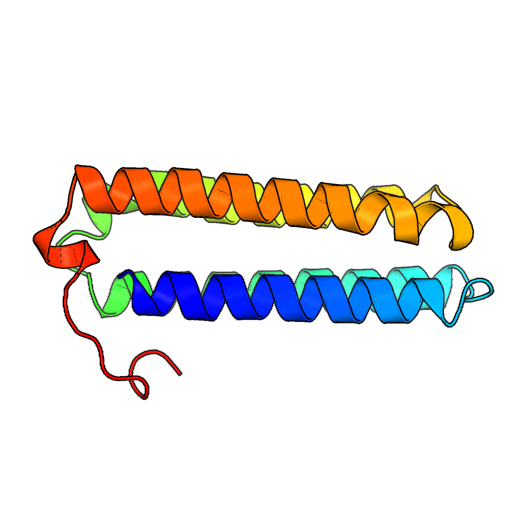69 2.177 1.00 94.88 109 SER A N 1
ATOM 914 C CA . SER A 1 109 ? 3.566 -6.674 3.139 1.00 94.88 109 SER A CA 1
ATOM 915 C C . SER A 1 109 ? 4.051 -6.359 4.550 1.00 94.88 109 SER A C 1
ATOM 917 O O . SER A 1 109 ? 3.267 -6.406 5.494 1.00 94.88 109 SER A O 1
ATOM 919 N N . THR A 1 110 ? 5.318 -5.976 4.700 1.00 96.75 110 THR A N 1
ATOM 920 C CA . THR A 1 110 ? 5.903 -5.613 5.997 1.00 96.75 110 THR A CA 1
ATOM 921 C C . THR A 1 110 ? 5.164 -4.432 6.622 1.00 96.75 110 THR A C 1
ATOM 923 O O . THR A 1 110 ? 4.705 -4.528 7.760 1.00 96.75 110 THR A O 1
ATOM 926 N N . LEU A 1 111 ? 4.951 -3.345 5.872 1.00 95.94 111 LEU A N 1
ATOM 927 C CA . LEU A 1 111 ? 4.200 -2.185 6.365 1.00 95.94 111 LEU A CA 1
ATOM 928 C C . LEU A 1 111 ? 2.755 -2.534 6.730 1.00 95.94 111 LEU A C 1
ATOM 930 O O . LEU A 1 111 ? 2.235 -2.048 7.742 1.00 95.94 111 LEU A O 1
ATOM 934 N N . TYR A 1 112 ? 2.112 -3.374 5.916 1.00 95.38 112 TYR A N 1
ATOM 935 C CA . TYR A 1 112 ? 0.767 -3.868 6.174 1.00 95.38 112 TYR A CA 1
ATOM 936 C C . TYR A 1 112 ? 0.706 -4.644 7.490 1.00 95.38 112 TYR A C 1
ATOM 938 O O . TYR A 1 112 ? -0.076 -4.272 8.364 1.00 95.38 112 TYR A O 1
ATOM 946 N N . TYR A 1 113 ? 1.542 -5.672 7.662 1.00 96.00 113 TYR A N 1
ATOM 947 C CA . TYR A 1 113 ? 1.516 -6.517 8.856 1.00 96.00 113 TYR A CA 1
ATOM 948 C C . TYR A 1 113 ? 1.894 -5.734 10.109 1.00 96.00 113 TYR A C 1
ATOM 950 O O . TYR A 1 113 ? 1.169 -5.808 11.093 1.00 96.00 113 TYR A O 1
ATOM 958 N N . MET A 1 114 ? 2.921 -4.880 10.053 1.00 95.88 114 MET A N 1
ATOM 959 C CA . MET A 1 114 ? 3.283 -4.019 11.185 1.00 95.88 114 MET A CA 1
ATOM 960 C C . MET A 1 114 ? 2.124 -3.119 11.632 1.00 95.88 114 MET A C 1
ATOM 962 O O . MET A 1 114 ? 1.899 -2.926 12.827 1.00 95.88 114 MET A O 1
ATOM 966 N N . THR A 1 115 ? 1.383 -2.550 10.679 1.00 95.50 115 THR A N 1
ATOM 967 C CA . THR A 1 115 ? 0.249 -1.669 10.988 1.00 95.50 115 THR A CA 1
ATOM 968 C C . THR A 1 115 ? -0.951 -2.468 11.487 1.00 95.50 115 THR A C 1
ATOM 970 O O . THR A 1 115 ? -1.586 -2.075 12.464 1.00 95.50 115 THR A O 1
ATOM 973 N N . ALA A 1 116 ? -1.259 -3.592 10.840 1.00 95.06 116 ALA A N 1
ATOM 974 C CA . ALA A 1 116 ? -2.367 -4.462 11.208 1.00 95.06 116 ALA A CA 1
ATOM 975 C C . ALA A 1 116 ? -2.166 -5.081 12.598 1.00 95.06 116 ALA A C 1
ATOM 977 O O . ALA A 1 116 ? -3.107 -5.096 13.389 1.00 95.06 116 ALA A O 1
ATOM 978 N N . ASP A 1 117 ? -0.950 -5.525 12.915 1.00 95.94 117 ASP A N 1
ATOM 979 C CA . ASP A 1 117 ? -0.598 -6.083 14.220 1.00 95.94 117 ASP A CA 1
ATOM 980 C C . ASP A 1 117 ? -0.722 -5.036 15.317 1.00 95.94 117 ASP A C 1
ATOM 982 O O . ASP A 1 117 ? -1.400 -5.281 16.313 1.00 95.94 117 ASP A O 1
ATOM 986 N N . TYR A 1 118 ? -0.189 -3.834 15.084 1.00 95.81 118 TYR A N 1
ATOM 987 C CA . TYR A 1 118 ? -0.337 -2.724 16.020 1.00 95.81 118 TYR A CA 1
ATOM 988 C C . TYR A 1 118 ? -1.812 -2.406 16.312 1.00 95.81 118 TYR A C 1
ATOM 990 O O . TYR A 1 118 ? -2.204 -2.277 17.471 1.00 95.81 118 TYR A O 1
ATOM 998 N N . LEU A 1 119 ? -2.645 -2.294 15.270 1.00 95.56 119 LEU A N 1
ATOM 999 C CA . LEU A 1 119 ? -4.070 -1.986 15.424 1.00 95.56 119 LEU A CA 1
ATOM 1000 C C . LEU A 1 119 ? -4.836 -3.115 16.117 1.00 95.56 119 LEU A C 1
ATOM 1002 O O . LEU A 1 119 ? -5.723 -2.840 16.920 1.00 95.56 119 LEU A O 1
ATOM 1006 N N . ARG A 1 120 ? -4.495 -4.369 15.818 1.00 95.62 120 ARG A N 1
ATOM 1007 C CA . ARG A 1 120 ? -5.091 -5.549 16.448 1.00 95.62 120 ARG A CA 1
ATOM 1008 C C . ARG A 1 120 ? -4.777 -5.617 17.940 1.00 95.62 120 ARG A C 1
ATOM 1010 O O . ARG A 1 120 ? -5.659 -5.955 18.716 1.00 95.62 120 ARG A O 1
ATOM 1017 N N . GLU A 1 121 ? -3.544 -5.307 18.324 1.00 96.81 121 GLU A N 1
ATOM 1018 C CA . GLU A 1 121 ? -3.090 -5.371 19.715 1.00 96.81 121 GLU A CA 1
ATOM 1019 C C . GLU A 1 121 ? -3.647 -4.220 20.565 1.00 96.81 121 GLU A C 1
ATOM 1021 O O . GLU A 1 121 ? -4.087 -4.441 21.688 1.00 96.81 121 GLU A O 1
ATOM 1026 N N . HIS A 1 122 ? -3.672 -2.998 20.026 1.00 96.12 122 HIS A N 1
ATOM 1027 C CA . HIS A 1 122 ? -4.030 -1.801 20.798 1.00 96.12 122 HIS A CA 1
ATOM 1028 C C . HIS A 1 122 ? -5.516 -1.425 20.701 1.00 96.12 122 HIS A C 1
ATOM 1030 O O . HIS A 1 122 ? -6.021 -0.703 21.557 1.00 96.12 122 HIS A O 1
ATOM 1036 N N . TYR A 1 123 ? -6.220 -1.885 19.660 1.00 95.38 123 TYR A N 1
ATOM 1037 C CA . TYR A 1 123 ? -7.623 -1.544 19.394 1.00 95.38 123 TYR A CA 1
ATOM 1038 C C . TYR A 1 123 ? -8.442 -2.769 18.936 1.00 95.38 123 TYR A C 1
ATOM 1040 O O . TYR A 1 123 ? -9.083 -2.705 17.880 1.00 95.38 123 TYR A O 1
ATOM 1048 N N . PRO A 1 124 ? -8.447 -3.886 19.690 1.00 95.75 124 PRO A N 1
ATOM 1049 C CA . PRO A 1 124 ? -9.029 -5.157 19.248 1.00 95.75 124 PRO A CA 1
ATOM 1050 C C . PRO A 1 124 ? -10.517 -5.044 18.880 1.00 95.75 124 PRO A C 1
ATOM 1052 O O . PRO A 1 124 ? -10.915 -5.477 17.796 1.00 95.75 124 PRO A O 1
ATOM 1055 N N . ASP A 1 125 ? -11.316 -4.360 19.704 1.00 94.69 125 ASP A N 1
ATOM 1056 C CA . ASP A 1 125 ? -12.764 -4.208 19.491 1.00 94.69 125 ASP A CA 1
ATOM 1057 C C . ASP A 1 125 ? -13.087 -3.500 18.165 1.00 94.69 125 ASP A C 1
ATOM 1059 O O . ASP A 1 1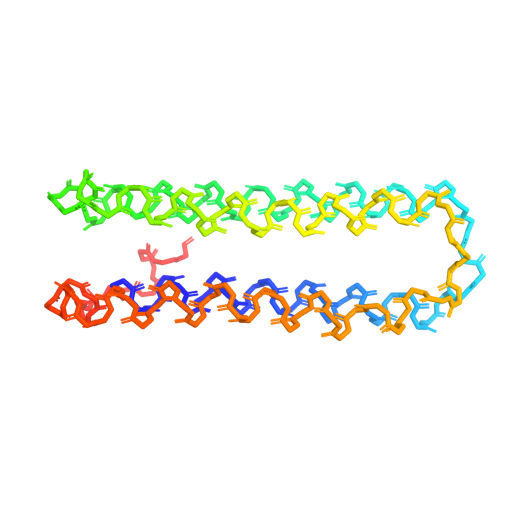25 ? -13.975 -3.900 17.408 1.00 94.69 125 ASP A O 1
ATOM 1063 N N . PHE A 1 126 ? -12.314 -2.466 17.822 1.00 93.88 126 PHE A N 1
ATOM 1064 C CA . PHE A 1 126 ? -12.467 -1.741 16.560 1.00 93.88 126 PHE A CA 1
ATOM 1065 C C . PHE A 1 126 ? -11.818 -2.479 15.383 1.00 93.88 126 PHE A C 1
ATOM 1067 O O . PHE A 1 126 ? -12.272 -2.376 14.230 1.00 93.88 126 PHE A O 1
ATOM 1074 N N . TYR A 1 127 ? -10.748 -3.231 15.643 1.00 94.44 127 TYR A N 1
ATOM 1075 C CA . TYR A 1 127 ? -10.045 -3.993 14.626 1.00 94.44 127 TYR A CA 1
ATOM 1076 C C . TYR A 1 127 ? -10.927 -5.108 14.063 1.00 94.44 127 TYR A C 1
ATOM 1078 O O . TYR A 1 127 ? -11.085 -5.181 12.833 1.00 94.44 127 TYR A O 1
ATOM 1086 N N . ASP A 1 128 ? -11.564 -5.886 14.939 1.00 94.19 128 ASP A N 1
ATOM 1087 C CA . ASP A 1 128 ? -12.450 -6.996 14.580 1.00 94.19 128 ASP A CA 1
ATOM 1088 C C . ASP A 1 128 ? -13.915 -6.582 14.370 1.00 94.19 128 ASP A C 1
ATOM 1090 O O . ASP A 1 128 ? -14.708 -7.401 13.902 1.00 94.19 128 ASP A O 1
ATOM 1094 N N . LYS A 1 129 ? -14.266 -5.299 14.581 1.00 92.88 129 LYS A N 1
ATOM 1095 C CA . LYS A 1 129 ? -15.582 -4.745 14.220 1.00 92.88 129 LYS A CA 1
ATOM 1096 C C . LYS A 1 129 ? -15.995 -5.182 12.813 1.00 92.88 129 LYS A C 1
ATOM 1098 O O . LYS A 1 129 ? -15.301 -4.900 11.824 1.00 92.88 129 LYS A O 1
ATOM 1103 N N . HIS A 1 130 ? -17.147 -5.848 12.741 1.00 89.56 130 HIS A N 1
ATOM 1104 C CA . HIS A 1 130 ? -17.732 -6.299 11.488 1.00 89.56 130 HIS A CA 1
ATOM 1105 C C . HIS A 1 130 ? -18.140 -5.098 10.628 1.00 89.56 130 HIS A C 1
ATOM 1107 O O . HIS A 1 130 ? -18.805 -4.178 11.099 1.00 89.56 130 HIS A O 1
ATOM 1113 N N . ILE A 1 131 ? -17.743 -5.132 9.356 1.00 87.75 131 ILE A N 1
ATOM 1114 C CA . ILE A 1 131 ? -18.121 -4.154 8.334 1.00 87.75 131 ILE A CA 1
ATOM 1115 C C . ILE A 1 131 ? -18.615 -4.936 7.118 1.00 87.75 131 ILE A C 1
ATOM 1117 O O . ILE A 1 131 ? -17.992 -5.928 6.694 1.00 87.75 131 ILE A O 1
ATOM 1121 N N . SER A 1 132 ? -19.735 -4.503 6.543 1.00 86.81 132 SER A N 1
ATOM 1122 C CA . SER A 1 132 ? -20.266 -5.124 5.334 1.00 86.81 132 SER A CA 1
ATOM 1123 C C . SER A 1 132 ? -19.276 -4.969 4.171 1.00 86.81 132 SER A C 1
ATOM 1125 O O . SER A 1 132 ? -18.408 -4.096 4.156 1.00 86.81 132 SER A O 1
ATOM 1127 N N . LEU A 1 133 ? -19.326 -5.882 3.198 1.00 81.19 133 LEU A N 1
ATOM 1128 C CA . LEU A 1 133 ? -18.434 -5.777 2.038 1.00 81.19 133 LEU A CA 1
ATOM 1129 C C . LEU A 1 133 ? -18.770 -4.533 1.201 1.00 81.19 133 LEU A C 1
ATOM 1131 O O . LEU A 1 133 ? -17.854 -3.888 0.713 1.00 81.19 133 LEU A O 1
ATOM 1135 N N . TRP A 1 134 ? -20.048 -4.154 1.135 1.00 82.06 134 TRP A N 1
ATOM 1136 C CA . TRP A 1 134 ? -20.534 -2.935 0.483 1.00 82.06 134 TRP A CA 1
ATOM 1137 C C . TRP A 1 134 ? -20.029 -1.650 1.127 1.00 82.06 134 TRP A C 1
ATOM 1139 O O . TRP A 1 134 ? -19.765 -0.686 0.433 1.00 82.06 134 TRP A O 1
ATOM 1149 N N . GLU A 1 135 ? -19.829 -1.637 2.440 1.00 80.12 135 GLU A N 1
ATOM 1150 C CA . GLU A 1 135 ? -19.181 -0.516 3.124 1.00 80.12 135 GLU A CA 1
ATOM 1151 C C . GLU A 1 135 ? -17.652 -0.508 2.914 1.00 80.12 135 GLU A C 1
ATOM 1153 O O . GLU A 1 135 ? -16.981 0.499 3.151 1.00 80.12 135 GLU A O 1
ATOM 1158 N N . CYS A 1 136 ? -17.070 -1.626 2.466 1.00 78.50 136 CYS A N 1
ATOM 1159 C CA . CYS A 1 136 ? -15.642 -1.756 2.147 1.00 78.50 136 CYS A CA 1
ATOM 1160 C C . CYS A 1 136 ? -15.314 -1.553 0.652 1.00 78.50 136 CYS A C 1
ATOM 1162 O O . CYS A 1 136 ? -14.185 -1.160 0.346 1.00 78.50 136 CYS A O 1
ATOM 1164 N N . LEU A 1 137 ? -16.285 -1.782 -0.244 1.00 74.81 137 LEU A N 1
ATOM 1165 C CA . LEU A 1 137 ? -16.283 -1.445 -1.677 1.00 74.81 137 LEU A CA 1
ATOM 1166 C C . LEU A 1 137 ? -16.944 -0.101 -1.945 1.00 74.81 137 LEU A C 1
ATOM 1168 O O . LEU A 1 137 ? -16.567 0.541 -2.936 1.00 74.81 137 LEU A O 1
#

Sequence (137 aa):
MKKLFRIHFTAIAVIDLLLFAFFNKRPETSLEWLLLSGFIFLLTQGLLLFRLVVRLKHQFAEIYPQINKKIRFYYLGVLSIDFLFFVLLAFISSQRFYSLMPIITACHSTLYYMTADYLREHYPDFYDKHISLWECL

Secondary structure (DSSP, 8-state):
-HHHHHHHHHHHHHHHHHHHHHHHH-TT--HHHHHHHHHHHHHHHHHHHHHHHHHHHHHTTTTHHHHHHHHHHHHHHHHHHHHHHHHHHHHS-GGGTTTTHHHHHHHHHHHHHHHHHHHHHH-HHHHH----HHHH-

Organism: Streptococcus mitis (NCBI:txid28037)

Foldseek 3Di:
DQVLLVVLLVVVVVLLVVVLVVLVVCQPDDLVVLLVVLVVSLVVNVVSLVVSLVLCCVLVVPCCVVCVVLSVCLSVQLSVLSVVLSVVSNPDGSVCNSVCSVVSSVSNVVSSCVSLVVCCVPPVCSSPPDDDVVSSD